Protein AF-A0A162MUJ0-F1 (afdb_monomer)

InterPro domains:
  IPR039993 NADH dehydrogenase [ubiquinone] 1 beta subcomplex subunit 10 [PTHR13094] (1-51)

Secondary structure (DSSP, 8-state):
-HHHHHHHHHHHHHHHHHHHHHHHHHHHHGGGHHHHTHHHHHHHHHHHHH-----SS---

Sequence (60 aa):
RNQKIRDDWVKAMEARIIKEKLDECYRTEGVNHYKSCRDLADMYLATIKTHRVEGFRKNA

Radius of gyration: 14.57 Å; Cα contacts (8 Å, |Δi|>4): 40; chains: 1; bounding box: 31×17×41 Å

Structure (mmCIF, N/CA/C/O backbone):
data_AF-A0A162MUJ0-F1
#
_entry.id   AF-A0A162MUJ0-F1
#
loop_
_atom_site.group_PDB
_atom_site.id
_atom_site.type_symbol
_atom_site.label_atom_id
_atom_site.label_alt_id
_atom_site.label_comp_id
_atom_site.label_asym_id
_atom_site.label_entity_id
_atom_site.label_seq_id
_atom_site.pdbx_PDB_ins_code
_atom_site.Cartn_x
_atom_site.Cart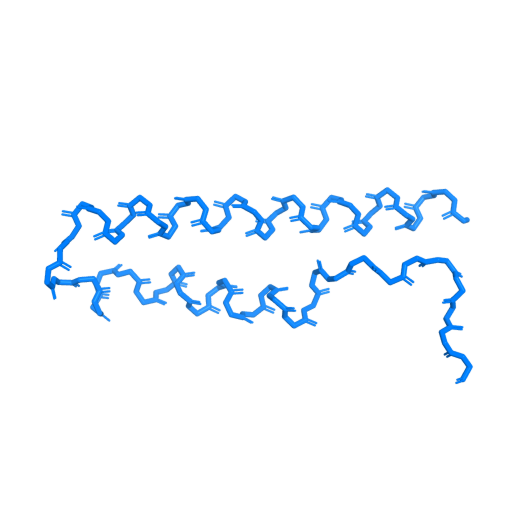n_y
_atom_site.Cartn_z
_atom_site.occupancy
_atom_site.B_iso_or_equiv
_atom_site.auth_seq_id
_atom_site.auth_comp_id
_atom_site.auth_asym_id
_atom_site.auth_atom_id
_atom_site.pdbx_PDB_model_num
ATOM 1 N N . ARG A 1 1 ? -11.749 3.560 23.833 1.00 81.75 1 ARG A N 1
ATOM 2 C CA . ARG A 1 1 ? -12.537 3.748 22.585 1.00 81.75 1 ARG A CA 1
ATOM 3 C C . ARG A 1 1 ? -11.855 4.696 21.600 1.00 81.75 1 ARG A C 1
ATOM 5 O O . ARG A 1 1 ? -11.471 4.237 20.537 1.00 81.75 1 ARG A O 1
ATOM 12 N N . ASN A 1 2 ? -11.687 5.980 21.937 1.00 89.69 2 ASN A N 1
ATOM 13 C CA . ASN A 1 2 ? -11.140 6.975 21.000 1.00 89.69 2 ASN A CA 1
ATOM 14 C C . ASN A 1 2 ? -9.694 6.676 20.577 1.00 89.69 2 ASN A C 1
ATOM 16 O O . ASN A 1 2 ? -9.367 6.890 19.418 1.00 89.69 2 ASN A O 1
ATOM 20 N N . GLN A 1 3 ? -8.872 6.124 21.480 1.00 90.75 3 GLN A N 1
ATOM 21 C CA . GLN A 1 3 ? -7.500 5.722 21.158 1.00 90.75 3 GLN A CA 1
ATOM 22 C C . GLN A 1 3 ? -7.452 4.688 20.027 1.00 90.75 3 GLN A C 1
ATOM 24 O O . GLN A 1 3 ? -6.853 4.967 19.003 1.00 90.75 3 GLN A O 1
ATOM 29 N N . LYS A 1 4 ? -8.200 3.578 20.136 1.00 89.56 4 LYS A N 1
ATOM 30 C CA . LYS A 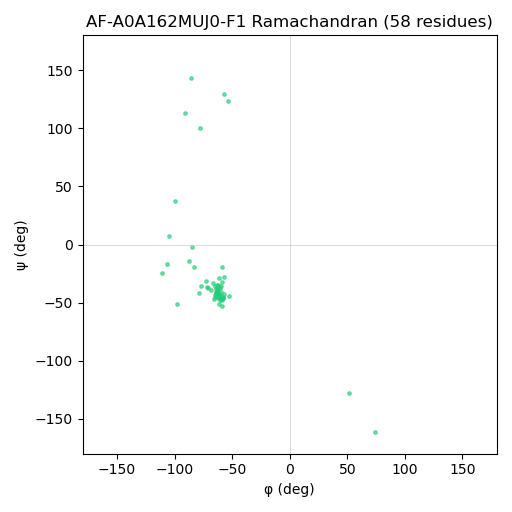1 4 ? -8.271 2.566 19.068 1.00 89.56 4 LYS A CA 1
ATOM 31 C C . LYS A 1 4 ? -8.645 3.172 17.713 1.00 89.56 4 LYS A C 1
ATOM 33 O O . LYS A 1 4 ? -8.036 2.840 16.711 1.00 89.56 4 LYS A O 1
ATOM 38 N N . ILE A 1 5 ? -9.642 4.059 17.682 1.00 90.56 5 ILE A N 1
ATOM 39 C CA . ILE A 1 5 ? -10.058 4.703 16.428 1.00 90.56 5 ILE A CA 1
ATOM 40 C C . ILE A 1 5 ? -8.906 5.540 15.854 1.00 90.56 5 ILE A C 1
ATOM 42 O O . ILE A 1 5 ? -8.671 5.492 14.653 1.00 90.56 5 ILE A O 1
ATOM 46 N N . ARG A 1 6 ? -8.174 6.282 16.695 1.00 93.19 6 ARG A N 1
ATOM 47 C CA . ARG A 1 6 ? -6.985 7.031 16.260 1.00 93.19 6 ARG A CA 1
ATOM 48 C C . ARG A 1 6 ? -5.904 6.095 15.720 1.00 93.19 6 ARG A C 1
ATOM 50 O O . ARG A 1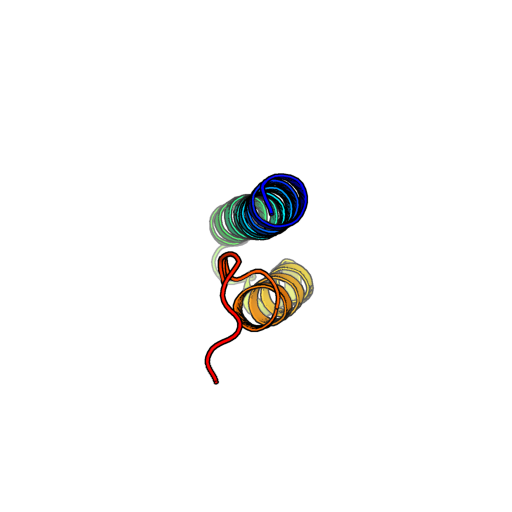 6 ? -5.385 6.366 14.647 1.00 93.19 6 ARG A O 1
ATOM 57 N N . ASP A 1 7 ? -5.624 4.992 16.406 1.00 93.38 7 ASP A N 1
ATOM 58 C CA . ASP A 1 7 ? -4.612 4.015 15.987 1.00 93.38 7 ASP A CA 1
ATOM 59 C C . ASP A 1 7 ? -4.984 3.346 14.652 1.00 93.38 7 ASP A C 1
ATOM 61 O O . ASP A 1 7 ? -4.143 3.200 13.767 1.00 93.38 7 ASP A O 1
ATOM 65 N N . ASP A 1 8 ? -6.260 2.992 14.472 1.00 93.12 8 ASP A N 1
ATOM 66 C CA . ASP A 1 8 ? -6.794 2.462 13.215 1.00 93.12 8 ASP A CA 1
ATOM 67 C C . ASP A 1 8 ? -6.607 3.476 12.064 1.00 93.12 8 ASP A C 1
ATOM 69 O O . ASP A 1 8 ? -6.227 3.099 10.954 1.00 93.12 8 ASP A O 1
ATOM 73 N N . TRP A 1 9 ? -6.830 4.772 12.321 1.00 94.12 9 TRP A N 1
ATOM 74 C CA . TRP A 1 9 ? -6.586 5.833 11.338 1.00 94.12 9 TRP A CA 1
ATOM 75 C C . TRP A 1 9 ? -5.101 6.031 11.034 1.00 94.12 9 TRP A C 1
ATOM 77 O O . TRP A 1 9 ? -4.759 6.223 9.870 1.00 94.12 9 TRP A O 1
ATOM 87 N N . VAL A 1 10 ? -4.217 5.952 12.033 1.00 95.56 10 VAL A N 1
ATOM 88 C CA . VAL A 1 10 ? -2.760 6.010 11.814 1.00 95.56 10 VAL A CA 1
ATOM 89 C C . VAL A 1 10 ? -2.331 4.884 10.876 1.00 95.56 10 VAL A C 1
ATOM 91 O O . VAL A 1 10 ? -1.695 5.151 9.861 1.00 95.56 10 VAL A O 1
ATOM 94 N N . LYS A 1 11 ? -2.788 3.654 11.128 1.00 95.31 11 LYS A N 1
ATOM 95 C CA . LYS A 1 11 ? -2.544 2.513 10.236 1.00 95.31 11 LYS A CA 1
ATOM 96 C C . LYS A 1 11 ? -3.077 2.762 8.820 1.00 95.31 11 LYS A C 1
ATOM 98 O O . LYS A 1 11 ? -2.377 2.541 7.834 1.00 95.31 11 LYS A O 1
ATOM 103 N N . ALA A 1 12 ? -4.300 3.267 8.686 1.00 95.50 12 ALA A N 1
ATOM 104 C CA . ALA A 1 12 ? -4.845 3.589 7.368 1.00 95.50 12 ALA A CA 1
ATOM 105 C C . ALA A 1 12 ? -3.990 4.636 6.620 1.00 95.50 12 ALA A C 1
ATOM 107 O O . ALA A 1 12 ? -3.834 4.550 5.400 1.00 95.50 12 ALA A O 1
ATOM 108 N N . MET A 1 13 ? -3.407 5.602 7.337 1.00 96.88 13 MET A N 1
ATOM 109 C CA . MET A 1 13 ? -2.495 6.594 6.759 1.00 96.88 13 MET A CA 1
ATOM 110 C C . MET A 1 13 ? -1.134 5.999 6.372 1.00 96.88 13 MET A C 1
ATOM 112 O O . MET A 1 13 ? -0.611 6.355 5.320 1.00 96.88 13 MET A O 1
ATOM 116 N N . GLU A 1 14 ? -0.592 5.047 7.135 1.00 96.44 14 GLU A N 1
ATOM 117 C CA . GLU A 1 14 ? 0.614 4.299 6.739 1.00 96.44 14 GLU A CA 1
ATOM 118 C C . GLU A 1 14 ? 0.411 3.569 5.403 1.00 96.44 14 GLU A C 1
ATOM 120 O O . GLU A 1 14 ? 1.235 3.682 4.495 1.00 96.44 14 GLU A O 1
ATOM 125 N N . ALA A 1 15 ? -0.725 2.879 5.242 1.00 96.94 15 ALA A N 1
ATOM 126 C CA . ALA A 1 15 ? -1.064 2.186 3.998 1.00 96.94 15 ALA A CA 1
ATOM 127 C C . ALA A 1 15 ? -1.196 3.153 2.805 1.00 96.94 15 ALA A C 1
ATOM 129 O O . ALA A 1 15 ? -0.816 2.814 1.681 1.00 96.94 15 ALA A O 1
ATOM 130 N N . ARG A 1 16 ? -1.700 4.374 3.041 1.00 96.69 16 ARG A N 1
ATOM 131 C CA . ARG A 1 16 ? -1.770 5.432 2.017 1.00 96.69 16 ARG A CA 1
ATOM 132 C C . ARG A 1 16 ? -0.388 5.898 1.567 1.00 96.69 16 ARG A C 1
ATOM 134 O O . ARG A 1 16 ? -0.172 6.001 0.367 1.00 96.69 16 ARG A O 1
ATOM 141 N N . ILE A 1 17 ? 0.551 6.094 2.493 1.00 98.00 17 ILE A N 1
ATOM 142 C CA . ILE A 1 17 ? 1.928 6.492 2.154 1.00 98.00 17 ILE A CA 1
ATOM 143 C C . ILE A 1 17 ? 2.603 5.426 1.281 1.00 98.00 17 ILE A C 1
ATOM 145 O O . ILE A 1 17 ? 3.269 5.753 0.300 1.00 98.00 17 ILE A O 1
ATOM 149 N N . ILE A 1 18 ? 2.422 4.141 1.606 1.00 97.62 18 ILE A N 1
ATOM 150 C CA . ILE A 1 18 ? 2.977 3.047 0.794 1.00 97.62 18 ILE A CA 1
ATOM 151 C C . ILE A 1 18 ? 2.357 3.055 -0.606 1.00 97.62 18 ILE A C 1
ATOM 153 O O . ILE A 1 18 ? 3.081 2.912 -1.590 1.00 97.62 18 ILE A O 1
ATOM 157 N N . LYS A 1 19 ? 1.040 3.277 -0.712 1.00 97.62 19 LYS A N 1
ATOM 158 C CA . LYS A 1 19 ? 0.366 3.405 -2.008 1.00 97.62 19 LYS A CA 1
ATOM 159 C C . LYS A 1 19 ? 0.930 4.555 -2.843 1.00 97.62 19 LYS A C 1
ATOM 161 O O . LYS A 1 19 ? 1.184 4.356 -4.023 1.00 97.62 19 LYS A O 1
ATOM 166 N N . GLU A 1 20 ? 1.117 5.732 -2.254 1.00 98.25 20 GLU A N 1
ATOM 167 C CA . GLU A 1 20 ? 1.649 6.901 -2.968 1.00 98.25 20 GLU A CA 1
ATOM 168 C C . GLU A 1 20 ? 3.055 6.629 -3.516 1.00 98.25 20 GLU A C 1
ATOM 170 O O . GLU A 1 20 ? 3.314 6.891 -4.689 1.00 98.25 20 GLU A O 1
ATOM 175 N N . LYS A 1 21 ? 3.925 6.005 -2.711 1.00 97.69 21 LYS A N 1
ATOM 176 C CA . LYS A 1 21 ? 5.260 5.573 -3.156 1.00 97.69 21 LYS A CA 1
ATOM 177 C C . LYS A 1 21 ? 5.208 4.514 -4.255 1.00 97.69 21 LYS A C 1
ATOM 179 O O . LYS A 1 21 ? 6.023 4.538 -5.173 1.00 97.69 21 LYS A O 1
ATOM 184 N N . LEU A 1 22 ? 4.271 3.571 -4.170 1.00 97.81 22 LEU A N 1
ATOM 185 C CA . LEU A 1 22 ? 4.077 2.557 -5.205 1.00 97.81 22 LEU A CA 1
ATOM 186 C C . LEU A 1 22 ? 3.609 3.190 -6.523 1.00 97.81 22 LEU A C 1
ATOM 188 O O . LEU A 1 22 ? 4.151 2.866 -7.577 1.00 97.81 22 LEU A O 1
ATOM 192 N N . ASP A 1 23 ? 2.644 4.111 -6.458 1.00 97.62 23 ASP A N 1
ATOM 193 C CA . ASP A 1 23 ? 2.132 4.837 -7.623 1.00 97.62 23 ASP A CA 1
ATOM 194 C C . ASP A 1 23 ? 3.242 5.692 -8.269 1.00 97.62 23 ASP A C 1
ATOM 196 O O . ASP A 1 23 ? 3.334 5.756 -9.495 1.00 97.62 23 ASP A O 1
ATOM 200 N N . GLU A 1 24 ? 4.112 6.314 -7.465 1.00 97.75 24 GLU A N 1
ATOM 201 C CA . GLU A 1 24 ? 5.316 7.004 -7.944 1.00 97.75 24 GLU A CA 1
ATOM 202 C C . GLU A 1 24 ? 6.277 6.035 -8.646 1.00 97.75 24 GLU A C 1
ATOM 204 O O . GLU A 1 24 ? 6.621 6.267 -9.803 1.00 97.75 24 GLU A O 1
ATOM 209 N N . CYS A 1 25 ? 6.621 4.911 -8.007 1.00 97.56 25 CYS A N 1
ATOM 210 C CA . CYS A 1 25 ? 7.511 3.897 -8.580 1.00 97.56 25 CYS A CA 1
ATOM 211 C C . CYS A 1 25 ? 6.990 3.362 -9.923 1.00 97.56 25 CYS A C 1
ATOM 213 O O . CYS A 1 25 ? 7.741 3.221 -10.886 1.00 97.56 25 CYS A O 1
ATOM 215 N N . TYR A 1 26 ? 5.683 3.108 -10.027 1.00 97.31 26 TYR A N 1
ATOM 216 C CA . TYR A 1 26 ? 5.066 2.644 -11.273 1.00 97.31 26 TYR A CA 1
ATOM 217 C C . TYR A 1 26 ? 5.158 3.691 -12.388 1.00 97.31 26 TYR A C 1
ATOM 219 O O . TYR A 1 26 ? 5.354 3.331 -13.550 1.00 97.31 26 TYR A O 1
ATOM 227 N N . ARG A 1 27 ? 5.044 4.983 -12.052 1.00 96.44 27 ARG A N 1
ATOM 228 C CA . ARG A 1 27 ? 5.202 6.077 -13.022 1.00 96.44 27 ARG A CA 1
ATOM 229 C C . ARG A 1 27 ? 6.650 6.243 -13.473 1.00 96.44 27 ARG A C 1
ATOM 231 O O . ARG A 1 27 ? 6.864 6.536 -14.645 1.00 96.44 27 ARG A O 1
ATOM 238 N N . THR A 1 28 ? 7.623 6.070 -12.579 1.00 96.81 28 THR A N 1
ATOM 239 C CA . THR A 1 28 ? 9.047 6.265 -12.894 1.00 96.81 28 THR A CA 1
ATOM 240 C C . THR A 1 28 ? 9.655 5.078 -13.636 1.00 96.81 28 THR A C 1
ATOM 242 O O . THR A 1 28 ? 10.404 5.277 -14.586 1.00 96.81 28 THR A O 1
ATOM 245 N N . GLU A 1 29 ? 9.327 3.846 -13.240 1.00 95.88 29 GLU A N 1
ATOM 246 C CA . GLU A 1 29 ? 9.943 2.628 -13.790 1.00 95.88 29 GLU A CA 1
ATOM 247 C C . GLU A 1 29 ? 9.311 2.163 -15.109 1.00 95.88 29 GLU A C 1
ATOM 249 O O . GLU A 1 29 ? 9.915 1.377 -15.847 1.00 95.88 29 GLU A O 1
ATOM 254 N N . GLY A 1 30 ? 8.091 2.618 -15.419 1.00 91.50 30 GLY A N 1
ATOM 255 C CA . GLY A 1 30 ? 7.369 2.212 -16.623 1.00 91.50 30 GLY A CA 1
ATOM 256 C C . GLY A 1 30 ? 7.316 0.687 -16.740 1.00 91.50 30 GLY A C 1
ATOM 257 O O . GLY A 1 30 ? 6.981 -0.002 -15.784 1.00 91.50 30 GLY A O 1
ATOM 258 N N . VAL A 1 31 ? 7.717 0.124 -17.881 1.00 93.12 31 VAL A N 1
ATOM 259 C CA . VAL A 1 31 ? 7.683 -1.334 -18.125 1.00 93.12 31 VAL A CA 1
ATOM 260 C C . VAL A 1 31 ? 8.498 -2.177 -17.126 1.00 93.12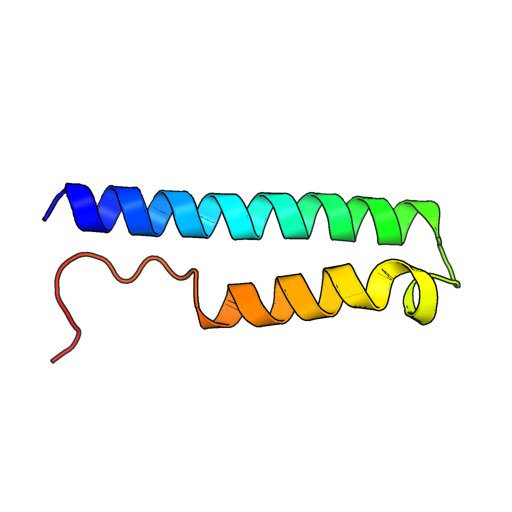 31 VAL A C 1
ATOM 262 O O . VAL A 1 31 ? 8.246 -3.374 -16.994 1.00 93.12 31 VAL A O 1
ATOM 265 N N . ASN A 1 32 ? 9.450 -1.581 -16.399 1.00 93.56 32 ASN A N 1
ATOM 266 C CA . ASN A 1 32 ? 10.306 -2.284 -15.437 1.00 93.56 32 ASN A CA 1
ATOM 267 C C . ASN A 1 32 ? 9.675 -2.429 -14.033 1.00 93.56 32 ASN A C 1
ATOM 269 O O . ASN A 1 32 ? 10.248 -3.071 -13.147 1.00 93.56 32 ASN A O 1
ATOM 273 N N . HIS A 1 33 ? 8.474 -1.882 -13.810 1.00 91.50 33 HIS A N 1
ATOM 274 C CA . HIS A 1 33 ? 7.854 -1.831 -12.483 1.00 91.50 33 HIS A CA 1
ATOM 275 C C . HIS A 1 33 ? 7.683 -3.214 -11.819 1.00 91.50 33 HIS A C 1
ATOM 277 O O . HIS A 1 33 ? 7.725 -3.318 -10.595 1.00 91.50 33 HIS A O 1
ATOM 283 N N . TYR A 1 34 ? 7.539 -4.298 -12.595 1.00 90.69 34 TYR A N 1
ATOM 284 C CA . TYR A 1 34 ? 7.391 -5.664 -12.069 1.00 90.69 34 TYR A CA 1
ATOM 285 C C . TYR A 1 34 ? 8.591 -6.143 -11.249 1.00 90.69 34 TYR A C 1
ATOM 287 O O . TYR A 1 34 ? 8.431 -6.982 -10.363 1.00 90.69 34 TYR A O 1
ATOM 295 N N . LYS A 1 35 ? 9.788 -5.631 -11.548 1.00 93.00 35 LYS A N 1
ATOM 296 C CA . LYS A 1 35 ? 11.008 -5.968 -10.815 1.00 93.00 35 LYS A CA 1
ATOM 297 C C . LYS A 1 35 ? 11.325 -4.906 -9.770 1.00 93.00 35 LYS A C 1
ATOM 299 O O . LYS A 1 35 ? 11.524 -5.251 -8.612 1.00 93.00 35 LYS A O 1
ATOM 304 N N . SER A 1 36 ? 11.342 -3.636 -10.172 1.00 93.69 36 SER A N 1
ATOM 305 C CA . SER A 1 36 ? 11.800 -2.533 -9.318 1.00 93.69 36 SER A CA 1
ATOM 306 C C . SER A 1 36 ? 10.827 -2.173 -8.196 1.00 93.69 36 SER A C 1
ATOM 308 O O . SER A 1 36 ? 11.255 -1.766 -7.123 1.00 93.69 36 SER A O 1
ATOM 310 N N . CYS A 1 37 ? 9.520 -2.336 -8.417 1.00 97.31 37 CYS A N 1
A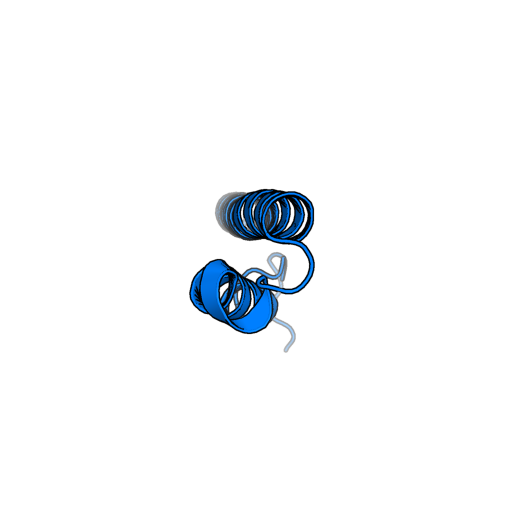TOM 311 C CA . CYS A 1 37 ? 8.490 -1.897 -7.473 1.00 97.31 37 CYS A CA 1
ATOM 312 C C . CYS A 1 37 ? 7.855 -3.057 -6.690 1.00 97.31 37 CYS A C 1
ATOM 314 O O . CYS A 1 37 ? 6.872 -2.850 -5.977 1.00 97.31 37 CYS A O 1
ATOM 316 N N . ARG A 1 38 ? 8.388 -4.281 -6.827 1.00 96.19 38 ARG A N 1
ATOM 317 C CA . ARG A 1 38 ? 7.820 -5.495 -6.224 1.00 96.19 38 ARG A CA 1
ATOM 318 C C . ARG A 1 38 ? 7.703 -5.391 -4.708 1.00 96.19 38 ARG A C 1
ATOM 320 O O . ARG A 1 38 ? 6.644 -5.686 -4.171 1.00 96.19 38 ARG A O 1
ATOM 327 N N . ASP A 1 39 ? 8.743 -4.905 -4.041 1.00 96.38 39 ASP A N 1
ATOM 328 C CA . ASP A 1 39 ? 8.753 -4.809 -2.579 1.00 96.38 39 ASP A CA 1
ATOM 329 C C . ASP A 1 39 ? 7.680 -3.833 -2.076 1.00 96.38 39 ASP A C 1
ATOM 331 O O . ASP A 1 39 ? 6.951 -4.132 -1.131 1.00 96.38 39 ASP A O 1
ATOM 335 N N . LEU A 1 40 ? 7.507 -2.693 -2.758 1.00 96.75 40 LEU A N 1
ATOM 336 C CA . LEU A 1 40 ? 6.441 -1.733 -2.457 1.00 96.75 40 LEU A CA 1
ATOM 337 C C . LEU A 1 40 ? 5.051 -2.335 -2.700 1.00 96.75 40 LEU A C 1
ATOM 339 O O . LEU A 1 40 ? 4.131 -2.090 -1.917 1.00 96.75 40 LEU A O 1
ATOM 343 N N . ALA A 1 41 ? 4.896 -3.138 -3.755 1.00 96.81 41 ALA A N 1
ATOM 344 C CA . ALA A 1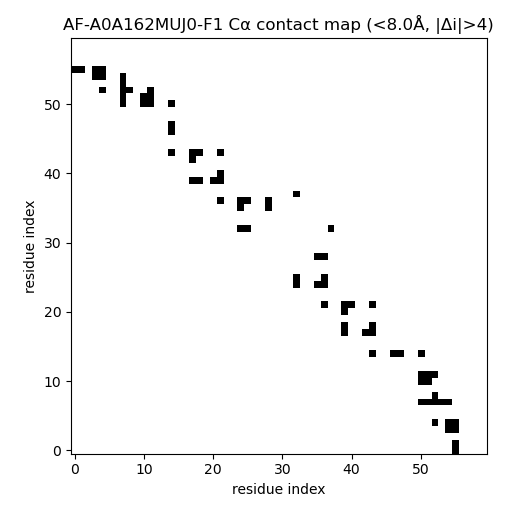 41 ? 3.650 -3.836 -4.045 1.00 96.81 41 ALA A CA 1
ATOM 345 C C . ALA A 1 41 ? 3.326 -4.882 -2.966 1.00 96.81 41 ALA A C 1
ATOM 347 O O . ALA A 1 41 ? 2.209 -4.895 -2.446 1.00 96.81 41 ALA A O 1
ATOM 348 N N . ASP A 1 42 ? 4.303 -5.700 -2.570 1.00 96.94 42 ASP A N 1
ATOM 349 C CA . ASP A 1 42 ? 4.152 -6.723 -1.532 1.00 96.94 42 ASP A CA 1
ATOM 350 C C . ASP A 1 42 ? 3.830 -6.084 -0.168 1.00 96.94 42 ASP A C 1
ATOM 352 O O . ASP A 1 42 ? 2.911 -6.526 0.532 1.00 96.94 42 ASP A O 1
ATOM 356 N N . MET A 1 43 ? 4.500 -4.978 0.176 1.00 96.44 43 MET A N 1
ATOM 357 C CA . MET A 1 43 ? 4.187 -4.181 1.366 1.00 96.44 43 MET A CA 1
ATOM 358 C C . MET A 1 43 ? 2.762 -3.624 1.319 1.00 96.44 43 MET A C 1
ATOM 360 O O . MET A 1 43 ? 2.013 -3.755 2.290 1.00 96.44 43 MET A O 1
ATOM 364 N N . TYR A 1 44 ? 2.351 -3.032 0.195 1.00 96.94 44 TYR A N 1
ATOM 365 C CA . TYR A 1 44 ? 1.008 -2.477 0.055 1.00 96.94 44 TYR A CA 1
ATOM 366 C C . TYR A 1 44 ? -0.066 -3.562 0.212 1.00 96.94 44 TYR A C 1
ATOM 368 O O . TYR A 1 44 ? -1.017 -3.391 0.982 1.00 96.94 44 TYR A O 1
ATOM 376 N N . LEU A 1 45 ? 0.126 -4.718 -0.430 1.00 96.00 45 LEU A N 1
ATOM 377 C CA . LEU A 1 45 ? -0.762 -5.877 -0.319 1.00 96.00 45 LEU A CA 1
ATOM 378 C C . LEU A 1 45 ? -0.869 -6.404 1.116 1.00 96.00 45 LEU A C 1
ATOM 380 O O . LEU A 1 45 ? -1.961 -6.795 1.539 1.00 96.00 45 LEU A O 1
ATOM 384 N N . ALA A 1 46 ? 0.229 -6.397 1.875 1.00 96.12 46 ALA A N 1
ATOM 385 C CA . ALA A 1 46 ? 0.196 -6.733 3.294 1.00 96.12 46 ALA A CA 1
ATOM 386 C C . ALA A 1 46 ? -0.673 -5.733 4.075 1.00 96.12 46 ALA A C 1
ATOM 388 O O . ALA A 1 46 ? -1.562 -6.151 4.820 1.00 96.12 46 ALA A O 1
ATOM 389 N N . THR A 1 47 ? -0.503 -4.426 3.839 1.00 94.94 47 THR A N 1
ATOM 390 C CA . THR A 1 47 ? -1.267 -3.400 4.569 1.00 94.94 47 THR A CA 1
ATOM 391 C C . THR A 1 47 ? -2.762 -3.404 4.266 1.00 94.94 47 THR A C 1
ATOM 393 O O . THR A 1 47 ? -3.561 -3.176 5.171 1.00 94.94 47 THR A O 1
ATOM 396 N N . ILE A 1 48 ? -3.188 -3.743 3.043 1.00 90.69 48 ILE A N 1
ATOM 397 C CA . ILE A 1 48 ? -4.620 -3.827 2.696 1.00 90.69 48 ILE A CA 1
ATOM 398 C C . ILE A 1 48 ? -5.358 -4.838 3.591 1.00 90.69 48 ILE A C 1
ATOM 400 O O . ILE A 1 48 ? -6.537 -4.658 3.908 1.00 90.69 48 ILE A O 1
ATOM 404 N N . LYS A 1 49 ? -4.669 -5.903 4.015 1.00 89.56 49 LYS A N 1
ATOM 405 C CA . LYS A 1 49 ? -5.248 -6.947 4.867 1.00 89.56 49 LYS A CA 1
ATOM 406 C C . LYS A 1 49 ? -5.360 -6.506 6.327 1.00 89.56 49 LYS A C 1
ATOM 408 O O . LYS A 1 49 ? -6.324 -6.882 6.984 1.00 89.56 49 LYS A O 1
ATOM 413 N N . THR A 1 50 ? -4.401 -5.724 6.825 1.00 89.31 50 THR A N 1
ATOM 414 C CA . THR A 1 50 ? -4.221 -5.468 8.267 1.00 89.31 50 THR A CA 1
ATOM 415 C C . THR A 1 50 ? -4.549 -4.046 8.723 1.00 89.31 50 THR A C 1
ATOM 417 O O . THR A 1 50 ? -4.870 -3.844 9.891 1.00 89.31 50 THR A O 1
ATOM 420 N N . HIS A 1 51 ? -4.484 -3.049 7.840 1.00 89.81 51 HIS A N 1
ATOM 421 C CA . HIS A 1 51 ? -4.582 -1.620 8.184 1.00 89.81 51 HIS A CA 1
ATOM 422 C C . HIS A 1 51 ? -5.983 -1.052 7.916 1.00 89.81 51 HIS A C 1
ATOM 424 O O . HIS A 1 51 ? -6.147 0.082 7.465 1.00 89.81 51 HIS A O 1
ATOM 430 N N . ARG A 1 52 ? -7.019 -1.857 8.175 1.00 85.75 52 ARG A N 1
ATOM 431 C CA . ARG A 1 52 ? -8.422 -1.456 8.004 1.00 85.75 52 ARG A CA 1
ATOM 432 C C . ARG A 1 52 ? -8.924 -0.739 9.255 1.00 85.75 52 ARG A C 1
ATOM 434 O O . ARG A 1 52 ? -8.605 -1.126 10.375 1.00 85.75 52 ARG A O 1
ATOM 441 N N . VAL A 1 53 ? -9.762 0.279 9.062 1.00 88.25 53 VAL A N 1
ATOM 442 C CA . VAL A 1 53 ? -10.469 0.926 10.173 1.00 88.25 53 VAL A CA 1
ATOM 443 C C . VAL A 1 53 ? -11.642 0.041 10.588 1.00 88.25 53 VAL A C 1
ATOM 445 O O . VAL A 1 53 ? -12.679 0.026 9.932 1.00 88.25 53 VAL A O 1
ATOM 448 N N . GLU A 1 54 ? -11.465 -0.719 11.666 1.00 85.31 54 GLU A N 1
ATOM 449 C CA . GLU A 1 54 ? -12.477 -1.653 12.189 1.00 85.31 54 GLU A CA 1
ATOM 450 C C . GLU A 1 54 ? -13.443 -0.981 1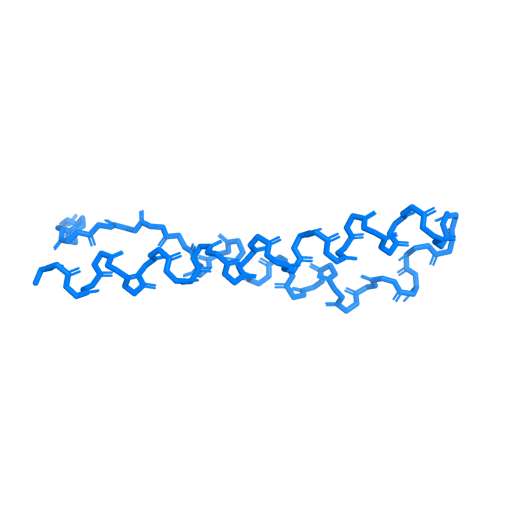3.174 1.00 85.31 54 GLU A C 1
ATOM 452 O O . GLU A 1 54 ? -14.496 -1.520 13.512 1.00 85.31 54 GLU A O 1
ATOM 457 N N . GLY A 1 55 ? -13.096 0.214 13.655 1.00 79.62 55 GLY A N 1
ATOM 458 C CA . GLY A 1 55 ? -13.874 0.905 14.671 1.00 79.62 55 GLY A CA 1
ATOM 459 C C . GLY A 1 55 ? -13.699 0.272 16.053 1.00 79.62 55 GLY A C 1
ATOM 460 O O . GLY A 1 55 ? -12.716 -0.407 16.343 1.00 79.62 55 GLY A O 1
ATOM 461 N N . PHE A 1 56 ? -14.627 0.566 16.966 1.00 79.12 56 PHE A N 1
ATOM 462 C CA . PHE A 1 56 ? -14.492 0.219 18.390 1.00 79.12 56 PHE A CA 1
ATOM 463 C C . PHE A 1 56 ? -15.378 -0.935 18.854 1.00 79.12 56 PHE A C 1
ATOM 465 O O . PHE A 1 56 ? -15.163 -1.461 19.944 1.00 79.12 56 PHE A O 1
ATOM 472 N N . ARG A 1 57 ? -16.397 -1.290 18.071 1.00 74.31 57 ARG A N 1
ATOM 473 C CA . ARG A 1 57 ? -17.193 -2.487 18.317 1.00 74.31 57 ARG A CA 1
ATOM 474 C C . ARG A 1 57 ? -16.514 -3.589 17.524 1.00 74.31 57 ARG A C 1
ATOM 476 O O . ARG A 1 57 ? -16.484 -3.504 16.303 1.00 74.31 57 ARG A O 1
ATOM 483 N N . LYS A 1 58 ? -15.931 -4.580 18.204 1.00 64.88 58 LYS A N 1
ATOM 484 C CA . LYS A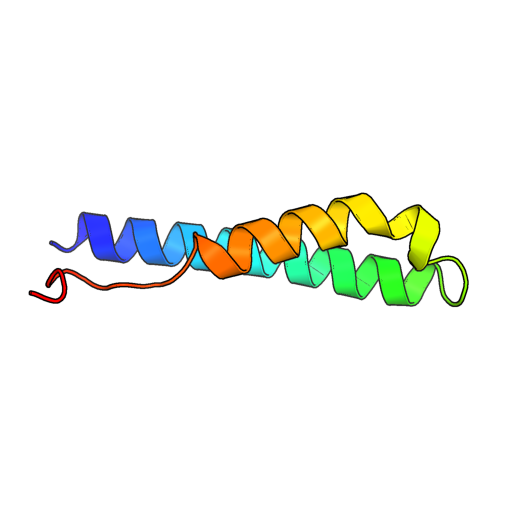 1 58 ? -15.619 -5.842 17.529 1.00 64.88 58 LYS A CA 1
ATOM 485 C C . LYS A 1 58 ? -16.941 -6.356 16.963 1.00 64.88 58 LYS A C 1
ATOM 487 O O . LYS A 1 58 ? -17.929 -6.376 17.698 1.00 64.88 58 LYS A O 1
ATOM 492 N N . ASN A 1 59 ? -16.962 -6.709 15.681 1.00 59.81 59 ASN A N 1
ATOM 493 C CA . ASN A 1 59 ? -18.048 -7.525 15.156 1.00 59.81 59 ASN A CA 1
ATOM 494 C C . ASN A 1 59 ? -18.120 -8.773 16.049 1.00 59.81 59 ASN A C 1
ATOM 496 O O . ASN A 1 59 ? -17.080 -9.388 16.304 1.00 59.81 59 ASN A O 1
ATOM 500 N N . ALA A 1 60 ? -19.297 -9.002 16.632 1.00 47.97 60 ALA A N 1
ATOM 501 C CA . ALA A 1 60 ? -19.590 -10.183 17.434 1.00 47.97 60 ALA A CA 1
ATOM 502 C C . ALA A 1 60 ? -19.508 -11.440 16.564 1.00 47.97 60 ALA A C 1
ATOM 504 O O . ALA A 1 60 ? -19.869 -11.333 15.368 1.00 47.97 60 ALA A O 1
#

Foldseek 3Di:
DVVLQVVLVVLVVVLVVLVVVLVVLCVVCPPNSVPPSVVSVVVSVVSVVPSHRPDDDDDD

Nearest PDB structures (foldseek):
  7zmb-assembly1_d  TM=9.761E-01  e=2.872E-03  Thermochaetoides thermophila DSM 1495
  6y79-assembly1_d  TM=9.811E-01  e=6.891E-03  Yarrowia lipolytica
  6gcs-assembly1_d  TM=8.839E-01  e=9.420E-03  Yarrowia lipolytica
  7arb-assembly1_p  TM=8.707E-01  e=1.067E-02  Arabidopsis thaliana
  8esw-assembly1_BL  TM=9.331E-01  e=3.538E-01  Drosophila melanogaster

Organism: NCBI:tx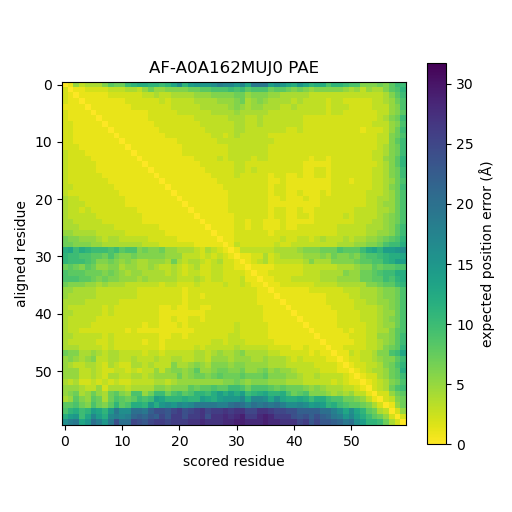id747725

Solvent-accessible surface area (backbone atoms only — not comparable to full-atom values): 3396 Å² total; per-residue (Å²): 103,70,64,59,45,52,53,27,50,51,38,37,49,53,41,48,54,41,44,54,54,37,57,48,40,43,68,74,47,48,95,50,25,79,70,79,35,38,66,44,49,54,51,35,59,53,32,72,76,70,32,56,75,69,65,76,64,74,83,127

Mean predicted aligned error: 4.37 Å

pLDDT: mean 91.47, std 9.41, range [47.97, 98.25]